Protein AF-A0A117SWW0-F1 (afdb_monomer_lite)

Structure (mmCIF, N/CA/C/O backbone):
data_AF-A0A117SWW0-F1
#
_entry.id   AF-A0A117SWW0-F1
#
loop_
_atom_site.group_PDB
_atom_site.id
_atom_site.type_symbol
_atom_site.label_atom_id
_atom_site.label_alt_id
_atom_site.label_comp_id
_atom_site.label_asym_id
_atom_site.label_entity_id
_atom_site.label_seq_id
_atom_site.pdbx_PDB_ins_code
_atom_site.Cartn_x
_atom_site.Cartn_y
_atom_site.Cartn_z
_atom_site.occupancy
_atom_site.B_iso_or_equiv
_atom_site.auth_seq_id
_atom_site.auth_comp_id
_atom_site.auth_asym_id
_atom_site.auth_atom_id
_atom_site.pdbx_PDB_model_num
ATOM 1 N N . MET A 1 1 ? 7.011 -20.996 2.564 1.00 44.88 1 MET A N 1
ATOM 2 C CA . MET A 1 1 ? 6.973 -22.425 2.176 1.00 44.88 1 MET A CA 1
ATOM 3 C C . MET A 1 1 ? 8.032 -22.758 1.130 1.00 44.88 1 MET A C 1
ATOM 5 O O . MET A 1 1 ? 8.853 -23.628 1.356 1.00 44.88 1 MET A O 1
ATOM 9 N N . SER A 1 2 ? 8.077 -22.020 0.025 1.00 48.50 2 SER A N 1
ATOM 10 C CA . SER A 1 2 ? 8.996 -22.223 -1.102 1.00 48.50 2 SER A CA 1
ATOM 11 C C . SER A 1 2 ? 10.497 -22.121 -0.757 1.00 48.50 2 SER A C 1
ATOM 13 O O . SER A 1 2 ? 11.293 -22.913 -1.246 1.00 48.50 2 SER A O 1
ATOM 15 N N . GLN A 1 3 ? 10.873 -21.221 0.158 1.00 51.53 3 GLN A N 1
ATOM 16 C CA . GLN A 1 3 ? 12.252 -21.060 0.656 1.00 51.53 3 GLN A CA 1
ATOM 17 C C . GLN A 1 3 ? 12.780 -22.293 1.416 1.00 51.53 3 GLN A C 1
ATOM 19 O O . GLN A 1 3 ? 13.962 -22.611 1.349 1.00 51.53 3 GLN A O 1
ATOM 24 N N . ILE A 1 4 ? 11.895 -23.019 2.109 1.00 61.47 4 ILE A N 1
ATOM 25 C CA . ILE A 1 4 ? 12.257 -24.232 2.858 1.00 61.47 4 ILE A CA 1
ATOM 26 C C . ILE A 1 4 ? 12.570 -25.363 1.874 1.00 61.47 4 ILE A C 1
ATOM 28 O O . ILE A 1 4 ? 13.556 -26.069 2.045 1.00 61.47 4 ILE A O 1
ATOM 32 N N . LEU A 1 5 ? 11.786 -25.488 0.795 1.00 59.50 5 LEU A N 1
ATOM 33 C CA . LEU A 1 5 ? 12.055 -26.464 -0.264 1.00 59.50 5 LEU A CA 1
ATOM 34 C C . LEU A 1 5 ? 13.385 -26.208 -0.981 1.00 59.50 5 LEU A C 1
ATOM 36 O O . LEU A 1 5 ? 14.069 -27.173 -1.302 1.00 59.50 5 LEU A O 1
ATOM 40 N N . TYR A 1 6 ? 13.782 -24.945 -1.176 1.00 59.47 6 TYR A N 1
ATOM 41 C CA . TYR A 1 6 ? 15.091 -24.610 -1.753 1.00 59.47 6 TYR A CA 1
ATOM 42 C C . TYR A 1 6 ? 16.254 -25.130 -0.896 1.00 59.47 6 TYR A C 1
ATOM 44 O O . TYR A 1 6 ? 17.236 -25.628 -1.436 1.00 59.47 6 TYR A O 1
ATOM 52 N N . PHE A 1 7 ? 16.118 -25.069 0.433 1.00 58.72 7 PHE A N 1
ATOM 53 C CA . PHE A 1 7 ? 17.135 -25.556 1.367 1.00 58.72 7 PHE A CA 1
ATOM 54 C C . PHE A 1 7 ? 17.321 -27.081 1.306 1.00 58.72 7 PHE A C 1
ATOM 56 O O . PHE A 1 7 ? 18.433 -27.571 1.476 1.00 58.72 7 PHE A O 1
ATOM 63 N N . PHE A 1 8 ? 16.247 -27.832 1.043 1.00 68.62 8 PHE A N 1
ATOM 64 C CA . PHE A 1 8 ? 16.301 -29.292 0.929 1.00 68.62 8 PHE A CA 1
ATOM 65 C C . PHE A 1 8 ? 16.689 -29.773 -0.470 1.00 68.62 8 PHE A C 1
ATOM 67 O O . PHE A 1 8 ? 17.481 -30.705 -0.598 1.00 68.62 8 PHE A O 1
ATOM 74 N N . ASN A 1 9 ? 16.117 -29.183 -1.525 1.00 63.62 9 ASN A N 1
ATOM 75 C CA . ASN A 1 9 ? 16.463 -29.534 -2.895 1.00 63.62 9 ASN A CA 1
ATOM 76 C C . ASN A 1 9 ? 16.117 -28.401 -3.884 1.00 63.62 9 ASN A C 1
ATOM 78 O O . ASN A 1 9 ? 14.937 -28.093 -4.098 1.00 63.62 9 ASN A O 1
ATOM 82 N N . PRO A 1 10 ? 17.116 -27.814 -4.562 1.00 62.69 10 PRO A N 1
ATOM 83 C CA . PRO A 1 10 ? 16.894 -26.662 -5.428 1.00 62.69 10 PRO A CA 1
ATOM 84 C C . PRO A 1 10 ? 16.133 -27.018 -6.722 1.00 62.69 10 PRO A C 1
ATOM 86 O O . PRO A 1 10 ? 15.447 -26.158 -7.274 1.00 62.69 10 PRO A O 1
ATOM 89 N N . HIS A 1 11 ? 16.150 -28.282 -7.170 1.00 60.16 11 HIS A N 1
ATOM 90 C CA . HIS A 1 11 ? 15.359 -28.728 -8.328 1.00 60.16 11 HIS A CA 1
ATOM 91 C C . HIS A 1 11 ? 13.861 -28.818 -8.014 1.00 60.16 11 HIS A C 1
ATOM 93 O O . HIS A 1 11 ? 13.029 -28.481 -8.855 1.00 60.16 11 HIS A O 1
ATOM 99 N N . TRP A 1 12 ? 13.506 -29.226 -6.792 1.00 64.25 12 TRP A N 1
ATOM 100 C CA . TRP A 1 12 ? 12.109 -29.287 -6.344 1.00 64.25 12 TRP A CA 1
ATOM 101 C C . TRP A 1 12 ? 11.530 -27.891 -6.130 1.00 64.25 12 TRP A C 1
ATOM 103 O O . TRP A 1 12 ? 10.368 -27.642 -6.445 1.00 64.25 12 TRP A O 1
ATOM 113 N N . ALA A 1 13 ? 12.354 -26.963 -5.640 1.00 59.16 13 ALA A N 1
ATOM 114 C CA . ALA A 1 13 ? 11.983 -25.561 -5.545 1.00 59.16 13 ALA A CA 1
ATOM 115 C C . ALA A 1 13 ? 11.688 -24.970 -6.933 1.00 59.16 13 ALA A C 1
ATOM 117 O O . ALA A 1 13 ? 10.639 -24.367 -7.125 1.00 59.16 13 ALA A O 1
ATOM 118 N N . ALA A 1 14 ? 12.547 -25.209 -7.924 1.00 56.34 14 ALA A N 1
ATOM 119 C CA . ALA A 1 14 ? 12.385 -24.633 -9.258 1.00 56.34 14 ALA A CA 1
ATOM 120 C C . ALA A 1 14 ? 11.197 -25.204 -10.070 1.00 56.34 14 ALA A C 1
ATOM 122 O O . ALA A 1 14 ? 10.727 -24.551 -11.000 1.00 56.34 14 ALA A O 1
ATOM 123 N N . GLY A 1 15 ? 10.679 -26.386 -9.708 1.00 58.69 15 GLY A N 1
ATOM 124 C CA . GLY A 1 15 ? 9.471 -26.976 -10.304 1.00 58.69 15 GLY A CA 1
ATOM 125 C C . GLY A 1 15 ? 8.144 -26.444 -9.744 1.00 58.69 15 GLY A C 1
ATOM 126 O O . GLY A 1 15 ? 7.080 -26.791 -10.255 1.00 58.69 15 GLY A O 1
ATOM 127 N N . LEU A 1 16 ? 8.168 -25.619 -8.689 1.00 64.69 16 LEU A N 1
ATOM 128 C CA . LEU A 1 16 ? 6.950 -25.042 -8.123 1.00 64.69 16 LEU A CA 1
ATOM 129 C C . LEU A 1 16 ? 6.492 -23.831 -8.949 1.00 64.69 16 LEU A C 1
ATOM 131 O O . LEU A 1 16 ? 7.283 -22.904 -9.160 1.00 64.69 16 LEU A O 1
ATOM 135 N N . PRO A 1 17 ? 5.188 -23.733 -9.281 1.00 59.75 17 PRO A N 1
ATOM 136 C CA . PRO A 1 17 ? 4.650 -22.590 -10.018 1.00 59.75 17 PRO A CA 1
ATOM 137 C C . PRO A 1 17 ? 4.877 -21.272 -9.270 1.00 59.75 17 PRO A C 1
ATOM 139 O O . PRO A 1 17 ? 4.973 -20.223 -9.891 1.00 59.75 17 PRO A O 1
ATOM 142 N N . TYR A 1 18 ? 5.045 -21.324 -7.942 1.00 61.06 18 TYR A N 1
ATOM 143 C CA . TYR A 1 18 ? 5.417 -20.184 -7.106 1.00 61.06 18 TYR A CA 1
ATOM 144 C C . TYR A 1 18 ? 6.688 -19.470 -7.597 1.00 61.06 18 TYR A C 1
ATOM 146 O O . TYR A 1 18 ? 6.705 -18.247 -7.679 1.00 61.06 18 TYR A O 1
ATOM 154 N N . PHE A 1 19 ? 7.754 -20.197 -7.939 1.00 56.94 19 PHE A N 1
ATOM 155 C CA . PHE A 1 19 ? 9.011 -19.562 -8.350 1.00 56.94 19 PHE A CA 1
ATOM 156 C C . PHE A 1 19 ? 8.984 -19.070 -9.798 1.00 56.94 19 PHE A C 1
ATOM 158 O O . PHE A 1 19 ? 9.622 -18.064 -10.102 1.00 56.94 19 PHE A O 1
ATOM 165 N N . GLN A 1 20 ? 8.183 -19.711 -10.653 1.00 57.12 20 GLN A N 1
ATOM 166 C CA . GLN A 1 20 ? 7.930 -19.257 -12.021 1.00 57.12 20 GLN A CA 1
ATOM 167 C C . GLN A 1 20 ? 7.039 -18.003 -12.059 1.00 57.12 20 GLN A C 1
ATOM 169 O O . GLN A 1 20 ? 7.277 -17.120 -12.876 1.00 57.12 20 GLN A O 1
ATOM 174 N N . LEU A 1 21 ? 6.053 -17.889 -11.155 1.00 54.59 21 LEU A N 1
ATOM 175 C CA . LEU A 1 21 ? 5.170 -16.718 -11.050 1.00 54.59 21 LEU A CA 1
ATOM 176 C C . LEU A 1 21 ? 5.821 -15.517 -10.352 1.00 54.59 21 LEU A C 1
ATOM 178 O O . LEU A 1 21 ? 5.466 -14.379 -10.642 1.00 54.59 21 LEU A O 1
ATOM 182 N N . PHE A 1 22 ? 6.724 -15.755 -9.396 1.00 55.38 22 PHE A N 1
ATOM 183 C CA . PHE A 1 22 ? 7.327 -14.701 -8.571 1.00 55.38 22 PHE A CA 1
ATOM 184 C C . PHE A 1 22 ? 8.798 -14.415 -8.899 1.00 55.38 22 PHE A C 1
ATOM 186 O O . PHE A 1 22 ? 9.470 -13.761 -8.108 1.00 55.38 22 PHE A O 1
ATOM 193 N N . GLY A 1 23 ? 9.278 -14.878 -10.060 1.00 53.75 23 GLY A N 1
ATOM 194 C CA . GLY A 1 23 ? 10.542 -14.443 -10.665 1.00 53.75 23 GLY A CA 1
ATOM 195 C C . GLY A 1 23 ? 11.821 -14.889 -9.953 1.00 53.75 23 GLY A C 1
ATOM 196 O O . GLY A 1 23 ? 12.876 -14.350 -10.247 1.00 53.75 23 GLY A O 1
ATOM 197 N N . GLY A 1 24 ? 11.745 -15.844 -9.023 1.00 54.66 24 GLY A N 1
ATOM 198 C CA . GLY A 1 24 ? 12.847 -16.116 -8.093 1.00 54.66 24 GLY A CA 1
ATOM 199 C C . GLY A 1 24 ? 13.808 -17.241 -8.477 1.00 54.66 24 GLY A C 1
ATOM 200 O O . GLY A 1 24 ? 14.796 -17.416 -7.778 1.00 54.66 24 GLY A O 1
ATOM 201 N N . LEU A 1 25 ? 13.515 -18.040 -9.509 1.00 53.50 25 LEU A N 1
ATOM 202 C CA . LEU A 1 25 ? 14.394 -19.127 -9.959 1.00 53.50 25 LEU A CA 1
ATOM 203 C C . LEU A 1 25 ? 14.076 -19.516 -11.407 1.00 53.50 25 LEU A C 1
ATOM 205 O O . LEU A 1 25 ? 13.116 -20.247 -11.662 1.00 53.50 25 LEU A O 1
ATOM 209 N N . LYS A 1 26 ? 14.887 -19.059 -12.367 1.00 54.91 26 LYS A N 1
ATOM 210 C CA . LYS A 1 26 ? 14.866 -19.606 -13.731 1.00 54.91 26 LYS A CA 1
ATOM 211 C C . LYS A 1 26 ? 15.758 -20.846 -13.814 1.00 54.91 26 LYS A C 1
ATOM 213 O O . LYS A 1 26 ? 16.900 -20.840 -13.362 1.00 54.91 26 LYS A O 1
ATOM 218 N N . ILE A 1 27 ? 15.241 -21.919 -14.416 1.00 55.50 27 ILE A N 1
ATOM 219 C CA . ILE A 1 27 ? 16.044 -23.092 -14.781 1.00 55.50 27 ILE A CA 1
ATOM 220 C C . ILE A 1 27 ? 16.609 -22.835 -16.175 1.00 55.50 27 ILE A C 1
ATOM 222 O O . ILE A 1 27 ? 15.858 -22.798 -17.148 1.00 55.50 27 ILE A O 1
ATOM 226 N N . VAL A 1 28 ? 17.927 -22.682 -16.279 1.00 55.78 28 VAL A N 1
ATOM 227 C CA . VAL A 1 28 ? 18.632 -22.666 -17.565 1.00 55.78 28 VAL A CA 1
ATOM 228 C C . VAL A 1 28 ? 19.563 -23.874 -17.569 1.00 55.78 28 VAL A C 1
ATOM 230 O O . VAL A 1 28 ? 20.388 -24.026 -16.674 1.00 55.78 28 VAL A O 1
ATOM 233 N N . ASN A 1 29 ? 19.391 -24.778 -18.537 1.00 51.19 29 ASN A N 1
ATOM 234 C CA . ASN A 1 29 ? 20.190 -26.005 -18.677 1.00 51.19 29 ASN A CA 1
ATOM 235 C C . ASN A 1 29 ? 20.245 -26.893 -17.415 1.00 51.19 29 ASN A C 1
ATOM 237 O O . ASN A 1 29 ? 21.290 -27.438 -17.072 1.00 51.19 29 ASN A O 1
ATOM 241 N N . GLY A 1 30 ? 19.119 -27.045 -16.711 1.00 57.31 30 GLY A N 1
ATOM 242 C CA . GLY A 1 30 ? 19.005 -27.960 -15.569 1.00 57.31 30 GLY A CA 1
ATOM 243 C C . GLY A 1 30 ? 19.654 -27.473 -14.273 1.00 57.31 30 GLY A C 1
ATOM 244 O O . GLY A 1 30 ? 19.540 -28.167 -13.269 1.00 57.31 30 GLY A O 1
ATOM 245 N N . VAL A 1 31 ? 20.267 -26.285 -14.253 1.00 57.22 31 VAL A N 1
ATOM 246 C CA . VAL A 1 31 ? 20.879 -25.706 -13.051 1.00 57.22 31 VAL A CA 1
ATOM 247 C C . VAL A 1 31 ? 20.104 -24.446 -12.634 1.00 57.22 31 VAL A C 1
ATOM 249 O O . VAL A 1 31 ? 19.870 -23.566 -13.466 1.00 57.22 31 VAL A O 1
ATOM 252 N N . PRO A 1 32 ? 19.668 -24.341 -11.367 1.00 57.56 32 PRO A N 1
ATOM 253 C CA . PRO A 1 32 ? 19.076 -23.120 -10.835 1.00 57.56 32 PRO A CA 1
ATOM 254 C C . PRO A 1 32 ? 20.154 -22.035 -10.669 1.00 57.56 32 PRO A C 1
ATOM 256 O O . PRO A 1 32 ? 21.073 -22.189 -9.867 1.00 57.56 32 PRO A O 1
ATOM 259 N N . ILE A 1 33 ? 20.059 -20.963 -11.462 1.00 55.16 33 ILE A N 1
ATOM 260 C CA . ILE A 1 33 ? 21.079 -19.899 -11.561 1.00 55.16 33 ILE A CA 1
ATOM 261 C C . ILE A 1 33 ? 20.849 -18.718 -10.603 1.00 55.16 33 ILE A C 1
ATOM 263 O O . ILE A 1 33 ? 21.810 -18.040 -10.239 1.00 55.16 33 ILE A O 1
ATOM 267 N N . ASP A 1 34 ? 19.616 -18.503 -10.137 1.00 56.34 34 ASP A N 1
ATOM 268 C CA . ASP A 1 34 ? 19.274 -17.336 -9.318 1.00 56.34 34 ASP A CA 1
ATOM 269 C C . ASP A 1 34 ? 19.345 -17.665 -7.820 1.00 56.34 34 ASP A C 1
ATOM 271 O O . ASP A 1 34 ? 18.686 -18.579 -7.317 1.00 56.34 34 ASP A O 1
ATOM 275 N N . LYS A 1 35 ? 20.170 -16.908 -7.087 1.00 54.31 35 LYS A N 1
ATOM 276 C CA . LYS A 1 35 ? 20.276 -17.004 -5.626 1.00 54.31 35 LYS A CA 1
ATOM 277 C C . LYS A 1 35 ? 19.177 -16.127 -5.011 1.00 54.31 35 LYS A C 1
ATOM 279 O O . LYS A 1 35 ? 19.308 -14.904 -5.079 1.00 54.31 35 LYS A O 1
ATOM 284 N N . PRO A 1 36 ? 18.171 -16.688 -4.315 1.00 53.53 36 PRO A N 1
ATOM 285 C CA . PRO A 1 36 ? 17.000 -15.940 -3.835 1.00 53.53 36 PRO A CA 1
ATOM 286 C C . PRO A 1 36 ? 17.315 -14.833 -2.811 1.00 53.53 36 PRO A C 1
ATOM 288 O O . PRO A 1 36 ? 16.447 -14.026 -2.495 1.00 53.53 36 PRO A O 1
ATOM 291 N N . PHE A 1 37 ? 18.543 -14.794 -2.284 1.00 50.69 37 PHE A N 1
ATOM 292 C CA . PHE A 1 37 ? 19.003 -13.827 -1.283 1.00 50.69 37 PHE A CA 1
ATOM 293 C C . PHE A 1 37 ? 20.118 -12.896 -1.778 1.00 50.69 37 PHE A C 1
ATOM 295 O O . PHE A 1 37 ? 20.530 -12.011 -1.037 1.00 50.69 37 PHE A O 1
ATOM 302 N N . SER A 1 38 ? 20.622 -13.078 -3.005 1.00 50.47 38 SER A N 1
ATOM 303 C CA . SER A 1 38 ? 21.673 -12.205 -3.553 1.00 50.47 38 SER A CA 1
ATOM 304 C C . SER A 1 38 ? 21.116 -10.914 -4.162 1.00 50.47 38 SER A C 1
ATOM 306 O O . SER A 1 38 ? 21.890 -10.001 -4.432 1.00 50.47 38 SER A O 1
ATOM 308 N N . GLU A 1 39 ? 19.797 -10.842 -4.356 1.00 54.69 39 GLU A N 1
ATOM 309 C CA . GLU A 1 39 ? 19.061 -9.673 -4.855 1.00 54.69 39 GLU A CA 1
ATOM 310 C C . GLU A 1 39 ? 18.361 -8.877 -3.742 1.00 54.69 39 GLU A C 1
ATOM 312 O O . GLU A 1 39 ? 17.530 -8.025 -4.041 1.00 54.69 39 GLU A O 1
ATOM 317 N N . ILE A 1 40 ? 18.650 -9.127 -2.453 1.00 57.38 40 ILE A N 1
ATOM 318 C CA . ILE A 1 40 ? 18.096 -8.280 -1.387 1.00 57.38 40 ILE A CA 1
ATOM 319 C C . ILE A 1 40 ? 18.770 -6.897 -1.481 1.00 57.38 40 ILE A C 1
ATOM 321 O O . ILE A 1 40 ? 19.876 -6.670 -0.992 1.00 57.38 40 ILE A O 1
ATOM 325 N N . GLY A 1 41 ? 18.145 -6.000 -2.240 1.00 64.81 41 GLY A N 1
ATOM 326 C CA . GLY A 1 41 ? 18.631 -4.651 -2.479 1.00 64.81 41 GLY A CA 1
ATOM 327 C C . GLY A 1 41 ? 18.447 -3.753 -1.259 1.00 64.81 41 GLY A C 1
ATOM 328 O O . GLY A 1 41 ? 18.166 -4.193 -0.145 1.00 64.81 41 GLY A O 1
ATOM 329 N N . TRP A 1 42 ? 18.567 -2.444 -1.469 1.00 69.88 42 TRP A N 1
ATOM 330 C CA . TRP A 1 42 ? 18.311 -1.432 -0.437 1.00 69.88 42 TRP A CA 1
ATOM 331 C C . TRP A 1 42 ? 16.822 -1.276 -0.080 1.00 69.88 42 TRP A C 1
ATOM 333 O O . TRP A 1 42 ? 16.484 -0.570 0.869 1.00 69.88 42 TRP A O 1
ATOM 343 N N . GLU A 1 43 ? 15.929 -1.950 -0.802 1.00 74.38 43 GLU A N 1
ATOM 344 C CA . GLU A 1 43 ? 14.473 -1.841 -0.659 1.00 74.38 43 GLU A CA 1
ATOM 345 C C . GLU A 1 43 ? 13.959 -2.110 0.769 1.00 74.38 43 GLU A C 1
ATOM 347 O O . GLU A 1 43 ? 13.202 -1.278 1.273 1.00 74.38 43 GLU A O 1
ATOM 352 N N . PRO A 1 44 ? 14.406 -3.157 1.500 1.00 78.62 44 PRO A N 1
ATOM 353 C CA . PRO A 1 44 ? 13.928 -3.412 2.859 1.00 78.62 44 PRO A CA 1
ATOM 354 C C . PRO A 1 44 ? 14.345 -2.310 3.837 1.00 78.62 44 PRO A C 1
ATOM 356 O O . PRO A 1 44 ? 13.616 -2.002 4.780 1.00 78.62 44 PRO A O 1
ATOM 359 N N . PHE A 1 45 ? 15.512 -1.695 3.615 1.00 83.25 45 PHE A N 1
ATOM 360 C CA . PHE A 1 45 ? 15.973 -0.567 4.419 1.00 83.25 45 PHE A CA 1
ATOM 361 C C . PHE A 1 45 ? 15.141 0.687 4.141 1.00 83.25 45 PHE A C 1
ATOM 363 O O . PHE A 1 45 ? 14.818 1.418 5.077 1.00 83.25 45 PHE A O 1
ATOM 370 N N . SER A 1 46 ? 14.744 0.923 2.886 1.00 82.38 46 SER A N 1
ATOM 371 C CA . SER A 1 46 ? 13.838 2.019 2.522 1.00 82.38 46 SER A CA 1
ATOM 372 C C . SER A 1 46 ? 12.427 1.829 3.084 1.00 82.38 46 SER A C 1
ATOM 374 O O . SER A 1 46 ? 11.842 2.785 3.603 1.00 82.38 46 SER A O 1
ATOM 376 N N . ASP A 1 47 ? 11.893 0.608 3.050 1.00 83.44 47 ASP A N 1
ATOM 377 C CA . ASP A 1 47 ? 10.585 0.291 3.632 1.00 83.44 47 ASP A CA 1
ATOM 378 C C . ASP A 1 47 ? 10.604 0.465 5.155 1.00 83.44 47 ASP A C 1
ATOM 380 O O . ASP A 1 47 ? 9.724 1.116 5.730 1.00 83.44 47 ASP A O 1
ATOM 384 N N . LEU A 1 48 ? 11.655 -0.037 5.813 1.00 88.12 48 LEU A N 1
ATOM 385 C CA . LEU A 1 48 ? 11.847 0.129 7.250 1.00 88.12 48 LEU A CA 1
ATOM 386 C C . LEU A 1 48 ? 12.031 1.604 7.629 1.00 88.12 48 LEU A C 1
ATOM 388 O O . LEU A 1 48 ? 11.437 2.070 8.600 1.00 88.12 48 LEU A O 1
ATOM 392 N N . GLY A 1 49 ? 12.805 2.357 6.848 1.00 88.69 49 GLY A N 1
ATOM 393 C CA . GLY A 1 49 ? 13.003 3.792 7.037 1.00 88.69 49 GLY A CA 1
ATOM 394 C C . GLY A 1 49 ? 11.700 4.583 6.909 1.00 88.69 49 GLY A C 1
ATOM 395 O O . GLY A 1 49 ? 11.422 5.441 7.743 1.00 88.69 49 GLY A O 1
ATOM 396 N N . THR A 1 50 ? 10.855 4.253 5.929 1.00 86.94 50 THR A N 1
ATOM 397 C CA . THR A 1 50 ? 9.539 4.890 5.752 1.00 86.94 50 THR A CA 1
ATOM 398 C C . THR A 1 50 ? 8.598 4.558 6.908 1.00 86.94 50 THR A C 1
ATOM 400 O O . THR A 1 50 ? 7.922 5.444 7.436 1.00 86.94 50 THR A O 1
ATOM 403 N N . PHE A 1 51 ? 8.590 3.298 7.351 1.00 88.69 51 PHE A N 1
ATOM 404 C CA . PHE A 1 51 ? 7.808 2.862 8.504 1.00 88.69 51 PHE A CA 1
ATOM 405 C C . PHE A 1 51 ? 8.226 3.596 9.787 1.00 88.69 51 PHE A C 1
ATOM 407 O O . PHE A 1 51 ? 7.384 4.183 10.470 1.00 88.69 51 PHE A O 1
ATOM 414 N N . LEU A 1 52 ? 9.528 3.621 10.090 1.00 90.56 52 LEU A N 1
ATOM 415 C CA . LEU A 1 52 ? 10.070 4.291 11.272 1.00 90.56 52 LEU A CA 1
ATOM 416 C C . LEU A 1 52 ? 9.908 5.812 11.193 1.00 90.56 52 LEU A C 1
ATOM 418 O O . LEU A 1 52 ? 9.516 6.432 12.177 1.00 90.56 52 LEU A O 1
ATOM 422 N N . GLY A 1 53 ? 10.140 6.422 10.030 1.00 88.88 53 GLY A N 1
ATOM 423 C CA . GLY A 1 53 ? 9.945 7.856 9.815 1.00 88.88 53 GLY A CA 1
ATOM 424 C C . GLY A 1 53 ? 8.485 8.276 9.999 1.00 88.88 53 GLY A C 1
ATOM 425 O O . GLY A 1 53 ? 8.202 9.259 10.687 1.00 88.88 53 GLY A O 1
ATOM 426 N N . GLY A 1 54 ? 7.544 7.490 9.466 1.00 86.38 54 GLY A N 1
ATOM 427 C CA . GLY A 1 54 ? 6.112 7.676 9.696 1.00 86.38 54 GLY A CA 1
ATOM 428 C C . GLY A 1 54 ? 5.739 7.527 11.172 1.00 86.38 54 GLY A C 1
ATOM 429 O O . GLY A 1 54 ? 4.996 8.353 11.706 1.00 86.38 54 GLY A O 1
ATOM 430 N N . LEU A 1 55 ? 6.307 6.530 11.858 1.00 87.00 55 LEU A N 1
ATOM 431 C CA . LEU A 1 55 ? 6.100 6.316 13.289 1.00 87.00 55 LEU A CA 1
ATOM 432 C C . LEU A 1 55 ? 6.601 7.513 14.108 1.00 87.00 55 LEU A C 1
ATOM 434 O O . LEU A 1 55 ? 5.822 8.100 14.858 1.00 87.00 55 LEU A O 1
ATOM 438 N N . ILE A 1 56 ? 7.853 7.929 13.912 1.00 88.00 56 ILE A N 1
ATOM 439 C CA . ILE A 1 56 ? 8.465 9.063 14.614 1.00 88.00 56 ILE A CA 1
ATOM 440 C C . ILE A 1 56 ? 7.675 10.349 14.342 1.00 88.00 56 ILE A C 1
ATOM 442 O O . ILE A 1 56 ? 7.325 11.066 15.277 1.00 88.00 56 ILE A O 1
ATOM 446 N N . SER A 1 57 ? 7.304 10.616 13.088 1.00 86.75 57 SER A N 1
ATOM 447 C CA . SER A 1 57 ? 6.500 11.791 12.729 1.00 86.75 57 SER A CA 1
ATOM 448 C C . SER A 1 57 ? 5.109 11.770 13.377 1.00 86.75 57 SER A C 1
ATOM 450 O O . SER A 1 57 ? 4.632 12.784 13.900 1.00 86.75 57 SER A O 1
ATOM 452 N N . SER A 1 58 ? 4.458 10.605 13.422 1.00 84.44 58 SER A N 1
ATOM 453 C CA . SER A 1 58 ? 3.136 10.466 14.042 1.00 84.44 58 SER A CA 1
ATOM 454 C C . SER A 1 58 ? 3.163 10.685 15.558 1.00 84.44 58 SER A C 1
ATOM 456 O O . SER A 1 58 ? 2.225 11.274 16.105 1.00 84.44 58 SER A O 1
ATOM 458 N N . VAL A 1 59 ? 4.244 10.255 16.218 1.00 83.75 59 VAL A N 1
ATOM 459 C CA . VAL A 1 59 ? 4.424 10.327 17.671 1.00 83.75 59 VAL A CA 1
ATOM 460 C C . VAL A 1 59 ? 4.896 11.716 18.101 1.00 83.75 59 VAL A C 1
ATOM 462 O O . VAL A 1 59 ? 4.290 12.310 18.990 1.00 83.75 59 VAL A O 1
ATOM 465 N N . PHE A 1 60 ? 5.929 12.264 17.457 1.00 83.31 60 PHE A N 1
ATOM 466 C CA . PHE A 1 60 ? 6.606 13.479 17.921 1.00 83.31 60 PHE A CA 1
ATOM 467 C C . PHE A 1 60 ? 6.102 14.765 17.261 1.00 83.31 60 PHE A C 1
ATOM 469 O O . PHE A 1 60 ? 5.917 15.761 17.959 1.00 83.31 60 PHE A O 1
ATOM 476 N N . ILE A 1 61 ? 5.852 14.754 15.947 1.00 81.19 61 ILE A N 1
ATOM 477 C CA . ILE A 1 61 ? 5.455 15.961 15.202 1.00 81.19 61 ILE A CA 1
ATOM 478 C C . ILE A 1 61 ? 3.948 16.162 15.312 1.00 81.19 61 ILE A C 1
ATOM 480 O O . ILE A 1 61 ? 3.470 17.166 15.833 1.00 81.19 61 ILE A O 1
ATOM 484 N N . THR A 1 62 ? 3.181 15.182 14.838 1.00 75.50 62 THR A N 1
ATOM 485 C CA . THR A 1 62 ? 1.727 15.340 14.718 1.00 75.50 62 THR A CA 1
ATOM 486 C C . THR A 1 62 ? 1.010 15.016 16.036 1.00 75.50 62 THR A C 1
ATOM 488 O O . THR A 1 62 ? -0.131 15.433 16.226 1.00 75.50 62 THR A O 1
ATOM 491 N N . ARG A 1 63 ? 1.649 14.256 16.946 1.00 72.50 63 ARG A N 1
ATOM 492 C CA . ARG A 1 63 ? 1.060 13.700 18.187 1.00 72.50 63 ARG A CA 1
ATOM 493 C C . ARG A 1 63 ? -0.298 13.010 17.969 1.00 72.50 63 ARG A C 1
ATOM 495 O O . ARG A 1 63 ? -1.120 12.909 18.875 1.00 72.50 63 ARG A O 1
ATOM 502 N N . ARG A 1 64 ? -0.554 12.528 16.750 1.00 68.19 64 ARG A N 1
ATOM 503 C CA . ARG A 1 64 ? -1.810 11.884 16.326 1.00 68.19 64 ARG A CA 1
ATOM 504 C C . ARG A 1 64 ? -1.660 10.369 16.300 1.00 68.19 64 ARG A C 1
ATOM 506 O O . ARG A 1 64 ? -2.176 9.710 15.404 1.00 68.19 64 ARG A O 1
ATOM 513 N N . PHE A 1 65 ? -0.942 9.809 17.265 1.00 69.06 65 PHE A N 1
ATOM 514 C CA . PHE A 1 65 ? -0.774 8.367 17.359 1.00 69.06 65 PHE A CA 1
ATOM 515 C C . PHE A 1 65 ? -2.139 7.703 17.617 1.00 69.06 65 PHE A C 1
ATOM 517 O O . PHE A 1 65 ? -2.703 7.789 18.705 1.00 69.06 65 PHE A O 1
ATOM 524 N N . MET A 1 66 ? -2.720 7.097 16.577 1.00 66.56 66 MET A N 1
ATOM 525 C CA . MET A 1 66 ? -4.105 6.603 16.574 1.00 66.56 66 MET A CA 1
ATOM 526 C C . MET A 1 66 ? -4.258 5.163 17.086 1.00 66.56 66 MET A C 1
ATOM 528 O O . MET A 1 66 ? -5.283 4.542 16.815 1.00 66.56 66 MET A O 1
ATOM 532 N N . ALA A 1 67 ? -3.291 4.627 17.837 1.00 62.44 67 ALA A N 1
ATOM 533 C CA . ALA A 1 67 ? -3.295 3.221 18.261 1.00 62.44 67 ALA A CA 1
ATOM 534 C C . ALA A 1 67 ? -4.563 2.792 19.023 1.00 62.44 67 ALA A C 1
ATOM 536 O O . ALA A 1 67 ? -5.007 1.659 18.875 1.00 62.44 67 ALA A O 1
ATOM 537 N N . PHE A 1 68 ? -5.183 3.703 19.780 1.00 60.00 68 PHE A N 1
ATOM 538 C CA . PHE A 1 68 ? -6.392 3.424 20.568 1.00 60.00 68 PHE A CA 1
ATOM 539 C C . PHE A 1 68 ? -7.676 4.000 19.958 1.00 60.00 68 PHE A C 1
ATOM 541 O O . PHE A 1 68 ? -8.752 3.895 20.547 1.00 60.00 68 PHE A O 1
ATOM 548 N N . LYS A 1 69 ? -7.596 4.633 18.780 1.00 65.25 69 LYS A N 1
ATOM 549 C CA . LYS A 1 69 ? -8.781 5.184 18.127 1.00 65.25 69 LYS A CA 1
ATOM 550 C C . LYS A 1 69 ? -9.545 4.062 17.440 1.00 65.25 69 LYS A C 1
ATOM 552 O O . LYS A 1 69 ? -8.979 3.169 16.822 1.00 65.25 69 LYS A O 1
ATOM 557 N N . GLN A 1 70 ? -10.863 4.161 17.508 1.00 62.75 70 GLN A N 1
ATOM 558 C CA . GLN A 1 70 ? -11.799 3.295 16.809 1.00 62.75 70 GLN A CA 1
ATOM 559 C C . GLN A 1 70 ? -11.455 3.264 15.302 1.00 62.75 70 GLN A C 1
ATOM 561 O O . GLN A 1 70 ? -11.737 4.210 14.565 1.00 62.75 70 GLN A O 1
ATOM 566 N N . TRP A 1 71 ? -10.798 2.186 14.864 1.00 67.12 71 TRP A N 1
ATOM 567 C CA . TRP A 1 71 ? -10.151 2.081 13.547 1.00 67.12 71 TRP A CA 1
ATOM 568 C C . TRP A 1 71 ? -11.173 2.048 12.390 1.00 67.12 71 TRP A C 1
ATOM 570 O O . TRP A 1 71 ? -10.835 2.281 11.234 1.00 67.12 71 TRP A O 1
ATOM 580 N N . THR A 1 72 ? -12.456 1.819 12.676 1.00 71.31 72 THR A N 1
ATOM 581 C CA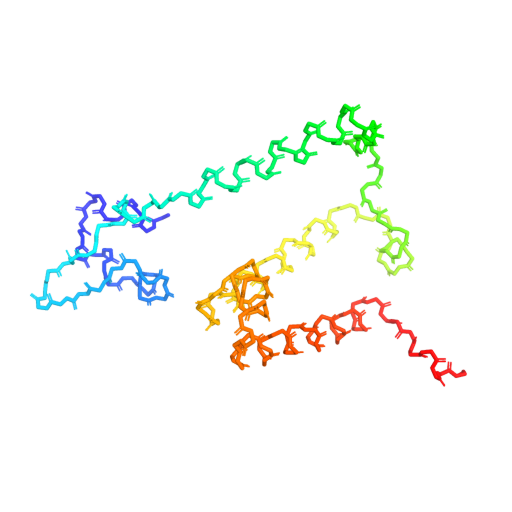 . THR A 1 72 ? -13.537 1.827 11.682 1.00 71.31 72 THR A CA 1
ATOM 582 C C . THR A 1 72 ? -13.885 3.262 11.252 1.00 71.31 72 THR A C 1
ATOM 584 O O . THR A 1 72 ? -14.395 4.016 12.089 1.00 71.31 72 THR A O 1
ATOM 587 N N . PRO A 1 73 ? -13.663 3.659 9.981 1.00 73.88 73 PRO A N 1
ATOM 588 C CA . PRO A 1 73 ? -14.053 4.977 9.488 1.00 73.88 73 PRO A CA 1
ATOM 589 C C . PRO A 1 73 ? -15.580 5.096 9.401 1.00 73.88 73 PRO A C 1
ATOM 591 O O . PRO A 1 73 ? -16.285 4.098 9.243 1.00 73.88 73 PRO A O 1
ATOM 594 N N . HIS A 1 74 ? -16.098 6.324 9.481 1.00 76.06 74 HIS A N 1
ATOM 595 C CA . HIS A 1 74 ? -17.542 6.587 9.527 1.00 76.06 74 HIS A CA 1
ATOM 596 C C . HIS A 1 74 ? -18.292 6.030 8.300 1.00 76.06 74 HIS A C 1
ATOM 598 O O . HIS A 1 74 ? -19.366 5.458 8.444 1.00 76.06 74 HIS A O 1
ATOM 604 N N . ILE A 1 75 ? -17.670 6.094 7.117 1.00 78.06 75 ILE A N 1
ATOM 605 C CA . ILE A 1 75 ? -18.215 5.580 5.846 1.00 78.06 75 ILE A CA 1
ATOM 606 C C . ILE A 1 75 ? -18.348 4.047 5.857 1.00 78.06 75 ILE A C 1
ATOM 608 O O . ILE A 1 75 ? -19.292 3.488 5.309 1.00 78.06 75 ILE A O 1
ATOM 612 N N . TRP A 1 76 ? -17.423 3.343 6.518 1.00 77.88 76 TRP A N 1
ATOM 613 C CA . TRP A 1 76 ? -17.539 1.892 6.675 1.00 77.88 76 TRP A CA 1
ATOM 614 C C . TRP A 1 76 ? -18.669 1.539 7.641 1.00 77.88 76 TRP A C 1
ATOM 616 O O . TRP A 1 76 ? -19.444 0.623 7.376 1.00 77.88 76 TRP A O 1
ATOM 626 N N . ARG A 1 77 ? -18.804 2.302 8.737 1.00 78.94 77 ARG A N 1
ATOM 627 C CA . ARG A 1 77 ? -19.890 2.098 9.705 1.00 78.94 77 ARG A CA 1
ATOM 628 C C . ARG A 1 77 ? -21.267 2.325 9.096 1.00 78.94 77 ARG A C 1
ATOM 630 O O . ARG A 1 77 ? -22.175 1.576 9.431 1.00 78.94 77 ARG A O 1
ATOM 637 N N . SER A 1 78 ? -21.421 3.312 8.214 1.00 76.06 78 SER A N 1
ATOM 638 C CA . SER A 1 78 ? -22.715 3.607 7.590 1.00 76.06 78 SER A CA 1
ATOM 639 C C . SER A 1 78 ? -23.173 2.533 6.599 1.00 76.06 78 SER A C 1
ATOM 641 O O . SER A 1 78 ? -24.374 2.366 6.419 1.00 76.06 78 SER A O 1
ATOM 643 N N . ARG A 1 79 ? -22.248 1.787 5.974 1.00 77.75 79 ARG A N 1
ATOM 644 C CA . ARG A 1 79 ? -22.586 0.744 4.985 1.00 77.75 79 ARG A CA 1
ATOM 645 C C . ARG A 1 79 ? -22.553 -0.678 5.534 1.00 77.75 79 ARG A C 1
ATOM 647 O O . ARG A 1 79 ? -23.449 -1.453 5.225 1.00 77.75 79 ARG A O 1
ATOM 654 N N . PHE A 1 80 ? -21.555 -1.017 6.347 1.00 77.25 80 PHE A N 1
ATOM 655 C CA . PHE A 1 80 ? -21.317 -2.383 6.834 1.00 77.25 80 PHE A CA 1
ATOM 656 C C . PHE A 1 80 ? -21.496 -2.533 8.355 1.00 77.25 80 PHE A C 1
ATOM 658 O O . PHE A 1 80 ? -21.300 -3.619 8.903 1.00 77.25 80 PHE A O 1
ATOM 665 N N . GLY A 1 81 ? -21.859 -1.454 9.056 1.00 75.75 81 GLY A N 1
ATOM 666 C CA . GLY A 1 81 ? -21.999 -1.439 10.511 1.00 75.75 81 GLY A CA 1
ATOM 667 C C . GLY A 1 81 ? -20.664 -1.347 11.261 1.00 75.75 81 GLY A C 1
ATOM 668 O O . GLY A 1 81 ? -19.582 -1.199 10.686 1.00 75.75 81 GLY A O 1
ATOM 669 N N . ASN A 1 82 ? -20.725 -1.406 12.593 1.00 73.88 82 ASN A N 1
ATOM 670 C CA . ASN A 1 82 ? -19.551 -1.267 13.462 1.00 73.88 82 ASN A CA 1
ATOM 671 C C . ASN A 1 82 ? -18.854 -2.613 13.746 1.00 73.88 82 ASN A C 1
ATOM 673 O O . ASN A 1 82 ? -18.607 -2.957 14.898 1.00 73.88 82 ASN A O 1
ATOM 677 N N . THR A 1 83 ? -18.543 -3.385 12.703 1.00 77.75 83 THR A N 1
ATOM 678 C CA . THR A 1 83 ? -17.857 -4.683 12.819 1.00 77.75 83 THR A CA 1
ATOM 679 C C . THR A 1 83 ? -16.359 -4.541 12.493 1.00 77.75 83 THR A C 1
ATOM 681 O O . THR A 1 83 ? -15.974 -4.435 11.325 1.00 77.75 83 THR A O 1
ATOM 684 N N . PRO A 1 84 ? -15.461 -4.532 13.499 1.00 77.06 84 PRO A N 1
ATOM 685 C CA . PRO A 1 84 ? -14.026 -4.380 13.252 1.00 77.06 84 PRO A CA 1
ATOM 686 C C . PRO A 1 84 ? -13.429 -5.577 12.494 1.00 77.06 84 PRO A C 1
ATOM 688 O O . PRO A 1 84 ? -12.572 -5.378 11.634 1.00 77.06 84 PRO A O 1
ATOM 691 N N . GLY A 1 85 ? -13.916 -6.798 12.755 1.00 81.56 85 GLY A N 1
ATOM 692 C CA . GLY A 1 85 ? -13.429 -8.023 12.108 1.00 81.56 85 GLY A CA 1
ATOM 693 C C . GLY A 1 85 ? -13.705 -8.071 10.603 1.00 81.56 85 GLY A C 1
ATOM 694 O O . GLY A 1 85 ? -12.809 -8.392 9.826 1.00 81.56 85 GLY A O 1
ATOM 695 N N . LEU A 1 86 ? -14.903 -7.657 10.173 1.00 82.38 86 LEU A N 1
ATOM 696 C CA . LEU A 1 86 ? -15.253 -7.608 8.750 1.00 82.38 86 LEU A CA 1
ATOM 697 C C . LEU A 1 86 ? -14.350 -6.631 7.986 1.00 82.38 86 LEU A C 1
ATOM 699 O O . LEU A 1 86 ? -13.924 -6.915 6.870 1.00 82.38 86 LEU A O 1
ATOM 703 N N . ARG A 1 87 ? -14.003 -5.497 8.606 1.00 82.88 87 ARG A N 1
ATOM 704 C CA . ARG A 1 87 ? -13.102 -4.521 7.991 1.00 82.88 87 ARG A CA 1
ATOM 705 C C . ARG A 1 87 ? -11.667 -5.027 7.898 1.00 82.88 87 ARG A C 1
ATOM 707 O O . ARG A 1 87 ? -11.013 -4.771 6.892 1.00 82.88 87 ARG A O 1
ATOM 714 N N . ALA A 1 88 ? -11.184 -5.740 8.916 1.00 84.00 88 ALA A N 1
ATOM 715 C CA . ALA A 1 88 ? -9.864 -6.360 8.872 1.00 84.00 88 ALA A CA 1
ATOM 716 C C . ALA A 1 88 ? -9.782 -7.372 7.718 1.00 84.00 88 ALA A C 1
ATOM 718 O O . ALA A 1 88 ? -8.884 -7.267 6.883 1.00 84.00 88 ALA A O 1
ATOM 719 N N . LEU A 1 89 ? -10.776 -8.258 7.596 1.00 87.88 89 LEU A N 1
ATOM 720 C CA . LEU A 1 89 ? -10.857 -9.224 6.500 1.00 87.88 89 LEU A CA 1
ATOM 721 C C . LEU A 1 89 ? -10.930 -8.532 5.129 1.00 87.88 89 LEU A C 1
ATOM 723 O O . LEU A 1 89 ? -10.176 -8.878 4.224 1.00 87.88 89 LEU A O 1
ATO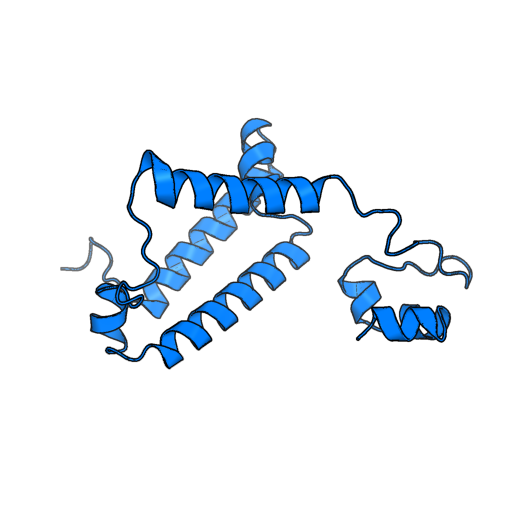M 727 N N . ALA A 1 90 ? -11.774 -7.508 4.989 1.00 86.12 90 ALA A N 1
ATOM 728 C CA . ALA A 1 90 ? -11.889 -6.750 3.746 1.00 86.12 90 ALA A CA 1
ATOM 729 C C . ALA A 1 90 ? -10.583 -6.031 3.373 1.00 86.12 90 ALA A C 1
ATOM 731 O O . ALA A 1 90 ? -10.182 -6.053 2.212 1.00 86.12 90 ALA A O 1
ATOM 732 N N . SER A 1 91 ? -9.884 -5.435 4.348 1.00 86.75 91 SER A N 1
ATOM 733 C CA . SER A 1 91 ? -8.577 -4.808 4.111 1.00 86.75 91 SER A CA 1
ATOM 734 C C . SER A 1 91 ? -7.504 -5.821 3.724 1.00 86.75 91 SER A C 1
ATOM 736 O O . SER A 1 91 ? -6.676 -5.524 2.869 1.00 86.75 91 SER A O 1
ATOM 738 N N . PHE A 1 92 ? -7.549 -7.027 4.292 1.00 89.75 92 PHE A N 1
ATOM 739 C CA . PHE A 1 92 ? -6.628 -8.104 3.956 1.00 89.75 92 PHE A CA 1
ATOM 740 C C . PHE A 1 92 ? -6.850 -8.606 2.524 1.00 89.75 92 PHE A C 1
ATOM 742 O O . PHE A 1 92 ? -5.898 -8.705 1.755 1.00 89.75 92 PHE A O 1
ATOM 749 N N . ILE A 1 93 ? -8.106 -8.842 2.133 1.00 91.19 93 ILE A N 1
ATOM 750 C CA . ILE A 1 93 ? -8.465 -9.241 0.763 1.00 91.19 93 ILE A CA 1
ATOM 751 C C . ILE A 1 93 ? -8.102 -8.130 -0.231 1.00 91.19 93 ILE A C 1
ATOM 753 O O . ILE A 1 93 ? -7.511 -8.404 -1.273 1.00 91.19 93 ILE A O 1
ATOM 757 N N . GLY A 1 94 ? -8.391 -6.870 0.103 1.00 87.44 94 GLY A N 1
ATOM 758 C CA . GLY A 1 94 ? -8.004 -5.722 -0.717 1.00 87.44 94 GLY A CA 1
ATOM 759 C C . GLY A 1 94 ? -6.487 -5.620 -0.899 1.00 87.44 94 GLY A C 1
ATOM 760 O O . GLY A 1 94 ? -6.013 -5.467 -2.021 1.00 87.44 94 GLY A O 1
ATOM 761 N N . ALA A 1 95 ? -5.716 -5.775 0.181 1.00 87.19 95 ALA A N 1
ATOM 762 C CA . ALA A 1 95 ? -4.257 -5.780 0.124 1.00 87.19 95 ALA A CA 1
ATOM 763 C C . ALA A 1 95 ? -3.716 -6.944 -0.721 1.00 87.19 95 ALA A C 1
ATOM 765 O O . ALA A 1 95 ? -2.804 -6.745 -1.522 1.00 87.19 95 ALA A O 1
ATOM 766 N N . TYR A 1 96 ? -4.307 -8.135 -0.599 1.00 88.06 96 TYR A N 1
ATOM 767 C CA . TYR A 1 96 ? -3.960 -9.292 -1.423 1.00 88.06 96 TYR A CA 1
ATOM 768 C C . TYR A 1 96 ? -4.193 -9.027 -2.918 1.00 88.06 96 TYR A C 1
ATOM 770 O O . TYR A 1 96 ? -3.306 -9.287 -3.728 1.00 88.06 96 TYR A O 1
ATOM 778 N N . LEU A 1 97 ? -5.344 -8.454 -3.286 1.00 87.50 97 LEU A N 1
ATOM 779 C CA . LEU A 1 97 ? -5.661 -8.106 -4.676 1.00 87.50 97 LEU A CA 1
ATOM 780 C C . LEU A 1 97 ? -4.703 -7.052 -5.245 1.00 87.50 97 LEU A C 1
ATOM 782 O O . LEU A 1 97 ? -4.262 -7.178 -6.386 1.00 87.50 97 LEU A O 1
ATOM 786 N N . VA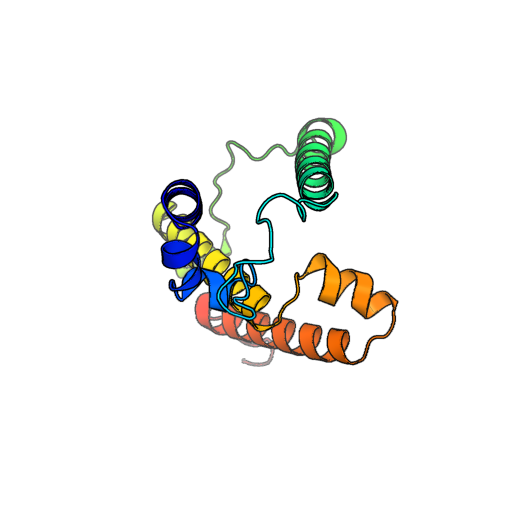L A 1 98 ? -4.336 -6.042 -4.450 1.00 85.00 98 VAL A N 1
ATOM 787 C CA . VAL A 1 98 ? -3.346 -5.027 -4.849 1.00 85.00 98 VAL A CA 1
ATOM 788 C C . VAL A 1 98 ? -1.971 -5.657 -5.053 1.00 85.00 98 VAL A C 1
ATOM 790 O O . VAL A 1 98 ? -1.322 -5.382 -6.060 1.00 85.00 98 VAL A O 1
ATOM 793 N N . LEU A 1 99 ? -1.534 -6.528 -4.138 1.00 83.12 99 LEU A N 1
ATOM 794 C CA . LEU A 1 99 ? -0.258 -7.233 -4.260 1.00 83.12 99 LEU A CA 1
ATOM 795 C C . LEU A 1 99 ? -0.230 -8.123 -5.509 1.00 83.12 99 LEU A C 1
ATOM 797 O O . LEU A 1 99 ? 0.758 -8.140 -6.242 1.00 83.12 99 LEU A O 1
ATOM 801 N N . PHE A 1 100 ? -1.327 -8.832 -5.765 1.00 83.25 100 PHE A N 1
ATOM 802 C CA . PHE A 1 100 ? -1.494 -9.654 -6.955 1.00 83.25 100 PHE A CA 1
ATOM 803 C C . PHE A 1 100 ? -1.420 -8.810 -8.238 1.00 83.25 100 PHE A C 1
ATOM 805 O O . PHE A 1 100 ? -0.650 -9.134 -9.142 1.00 83.25 100 PHE A O 1
ATOM 812 N N . GLY A 1 101 ? -2.135 -7.682 -8.290 1.00 80.75 101 GLY A N 1
ATOM 813 C CA . GLY A 1 101 ? -2.096 -6.747 -9.417 1.00 80.75 101 GLY A CA 1
ATOM 814 C C . GLY A 1 101 ? -0.711 -6.140 -9.659 1.00 80.75 101 GLY A C 1
ATOM 815 O O . GLY A 1 101 ? -0.246 -6.112 -10.797 1.00 80.75 101 GLY A O 1
ATOM 816 N N . ALA A 1 102 ? -0.017 -5.722 -8.597 1.00 77.44 102 ALA A N 1
ATOM 817 C CA . ALA A 1 102 ? 1.345 -5.191 -8.677 1.00 77.44 102 ALA A CA 1
ATOM 818 C C . ALA A 1 102 ? 2.329 -6.220 -9.263 1.00 77.44 102 ALA A C 1
ATOM 820 O O . ALA A 1 102 ? 3.182 -5.883 -10.083 1.00 77.44 102 ALA A O 1
ATOM 821 N N . ARG A 1 103 ? 2.179 -7.500 -8.900 1.00 76.12 103 ARG A N 1
ATOM 822 C CA . ARG A 1 103 ? 3.007 -8.577 -9.460 1.00 76.12 103 ARG A CA 1
ATOM 823 C C . ARG A 1 103 ? 2.699 -8.857 -10.926 1.00 76.12 103 ARG A C 1
ATOM 825 O O . ARG A 1 103 ? 3.640 -9.011 -11.693 1.00 76.12 103 ARG A O 1
ATOM 832 N N . MET A 1 104 ? 1.430 -8.858 -11.336 1.00 74.75 104 MET A N 1
ATOM 833 C CA . MET A 1 104 ? 1.076 -9.007 -12.757 1.00 74.75 104 MET A CA 1
ATOM 834 C C . MET A 1 104 ? 1.614 -7.858 -13.618 1.00 74.75 104 MET A C 1
ATOM 836 O O . MET A 1 104 ? 2.026 -8.083 -14.751 1.00 74.75 104 MET A O 1
ATOM 840 N N . ALA A 1 105 ? 1.649 -6.640 -13.075 1.00 73.12 105 ALA A N 1
ATOM 841 C CA . ALA A 1 105 ? 2.223 -5.475 -13.744 1.00 73.12 105 ALA A CA 1
ATOM 842 C C . ALA A 1 105 ? 3.763 -5.425 -13.696 1.00 73.12 105 ALA A C 1
ATOM 844 O O . ALA A 1 105 ? 4.349 -4.495 -14.245 1.00 73.12 105 ALA A O 1
ATOM 845 N N . ASN A 1 106 ? 4.407 -6.403 -13.044 1.00 68.19 106 ASN A N 1
ATOM 846 C CA . ASN A 1 106 ? 5.850 -6.467 -12.813 1.00 68.19 106 ASN A CA 1
ATOM 847 C C . ASN A 1 106 ? 6.432 -5.160 -12.229 1.00 68.19 106 ASN A C 1
ATOM 849 O O . ASN A 1 106 ? 7.522 -4.732 -12.600 1.00 68.19 106 ASN A O 1
ATOM 853 N N . GLY A 1 107 ? 5.687 -4.505 -11.331 1.00 65.81 107 GLY A N 1
ATOM 854 C CA . GLY A 1 107 ? 6.044 -3.189 -10.811 1.00 65.81 107 GLY A CA 1
ATOM 855 C C . GLY A 1 107 ? 5.307 -2.828 -9.524 1.00 65.81 107 GLY A C 1
ATOM 856 O O . GLY A 1 107 ? 4.160 -3.211 -9.302 1.00 65.81 107 GLY A O 1
ATOM 857 N N . CYS A 1 108 ? 5.965 -2.073 -8.647 1.00 72.50 108 CYS A N 1
ATOM 858 C CA . CYS A 1 108 ? 5.355 -1.536 -7.432 1.00 72.50 108 CYS A CA 1
ATOM 859 C C . CYS A 1 108 ? 4.742 -0.151 -7.685 1.00 72.50 108 CYS A C 1
ATOM 861 O O . CYS A 1 108 ? 5.154 0.579 -8.587 1.00 72.50 108 CYS A O 1
ATOM 863 N N . ALA A 1 109 ? 3.776 0.245 -6.853 1.00 66.75 109 ALA A N 1
ATOM 864 C CA . ALA A 1 109 ? 3.181 1.578 -6.933 1.00 66.75 109 ALA A CA 1
ATOM 865 C C . ALA A 1 109 ? 4.237 2.690 -6.769 1.00 66.75 109 ALA A C 1
ATOM 867 O O . ALA A 1 109 ? 4.200 3.679 -7.491 1.00 66.75 109 ALA A O 1
ATOM 868 N N . SER A 1 110 ? 5.226 2.520 -5.887 1.00 64.62 110 SER A N 1
ATOM 869 C CA . SER A 1 110 ? 6.306 3.498 -5.697 1.00 64.62 110 SER A CA 1
ATOM 870 C C . SER A 1 110 ? 7.187 3.670 -6.943 1.00 64.62 110 SER A C 1
ATOM 872 O O . SER A 1 110 ? 7.524 4.797 -7.290 1.00 64.62 110 SER A O 1
ATOM 874 N N . GLY A 1 111 ? 7.505 2.590 -7.661 1.00 62.69 111 GLY A N 1
ATOM 875 C CA . GLY A 1 111 ? 8.331 2.642 -8.872 1.00 62.69 111 GLY A CA 1
ATOM 876 C C . GLY A 1 111 ? 7.553 3.063 -10.121 1.00 62.69 111 GLY A C 1
ATOM 877 O O . GLY A 1 111 ? 7.920 4.003 -10.819 1.00 62.69 111 GLY A O 1
ATOM 878 N N . HIS A 1 112 ? 6.430 2.405 -10.405 1.00 66.06 112 HIS A N 1
ATOM 879 C CA . HIS A 1 112 ? 5.673 2.691 -11.624 1.00 66.06 112 HIS A CA 1
ATOM 880 C C . HIS A 1 112 ? 4.869 3.988 -11.543 1.00 66.06 112 HIS A C 1
ATOM 882 O O . HIS A 1 112 ? 4.725 4.652 -12.567 1.00 66.06 112 HIS A O 1
ATOM 888 N N . ILE A 1 113 ? 4.352 4.362 -10.365 1.00 62.97 113 ILE A N 1
ATOM 889 C CA . ILE A 1 113 ? 3.522 5.565 -10.216 1.00 62.97 113 ILE A CA 1
ATOM 890 C C . ILE A 1 113 ? 4.357 6.765 -9.765 1.00 62.97 113 ILE A C 1
ATOM 892 O O . ILE A 1 113 ? 4.172 7.841 -10.317 1.00 62.97 113 ILE A O 1
ATOM 896 N N . LEU A 1 114 ? 5.276 6.634 -8.804 1.00 69.56 114 LEU A N 1
ATOM 897 C CA . LEU A 1 114 ? 5.989 7.811 -8.289 1.00 69.56 114 LEU A CA 1
ATOM 898 C C . LEU A 1 114 ? 7.177 8.207 -9.180 1.00 69.56 114 LEU A C 1
ATOM 900 O O . LEU A 1 114 ? 7.191 9.308 -9.723 1.00 69.56 114 LEU A O 1
ATOM 904 N N . SER A 1 115 ? 8.160 7.321 -9.370 1.00 76.81 115 SER A N 1
ATOM 905 C CA . SER A 1 115 ? 9.356 7.648 -10.163 1.00 76.81 115 SER A CA 1
ATOM 906 C C . SER A 1 115 ? 9.098 7.608 -11.671 1.00 76.81 115 SER A C 1
ATOM 908 O O . SER A 1 115 ? 9.603 8.459 -12.400 1.00 76.81 115 SER A O 1
ATOM 910 N N . GLY A 1 116 ? 8.262 6.684 -12.145 1.00 68.75 116 GLY A N 1
ATOM 911 C CA . GLY A 1 116 ? 7.948 6.563 -13.568 1.00 68.75 116 GLY A CA 1
ATOM 912 C C . GLY A 1 116 ? 7.116 7.718 -14.151 1.00 68.75 116 GLY A C 1
ATOM 913 O O . GLY A 1 116 ? 7.370 8.140 -15.280 1.00 68.75 116 GLY A O 1
ATOM 914 N N . ASN A 1 117 ? 6.185 8.309 -13.383 1.00 74.19 117 ASN A N 1
ATOM 915 C CA . ASN A 1 117 ? 5.472 9.518 -13.833 1.00 74.19 117 ASN A CA 1
ATOM 916 C C . ASN A 1 117 ? 6.394 10.747 -13.878 1.00 74.19 117 ASN A C 1
ATOM 918 O O . ASN A 1 117 ? 6.262 11.566 -14.784 1.00 74.19 117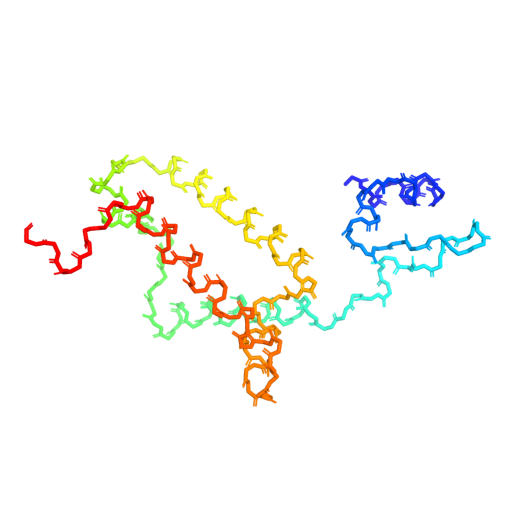 ASN A O 1
ATOM 922 N N . LEU A 1 118 ? 7.361 10.856 -12.957 1.00 77.06 118 LEU A N 1
ATOM 923 C CA . LEU A 1 118 ? 8.361 11.933 -12.981 1.00 77.06 118 LEU A CA 1
ATOM 924 C C . LEU A 1 118 ? 9.282 11.854 -14.208 1.00 77.06 118 LEU A C 1
ATOM 926 O O . LEU A 1 118 ? 9.762 12.881 -14.676 1.00 77.06 118 LEU A O 1
ATOM 930 N N . GLN A 1 119 ? 9.497 10.654 -14.754 1.00 81.81 119 GLN A N 1
ATOM 931 C CA . GLN A 1 119 ? 10.285 10.433 -15.971 1.00 81.81 119 GLN A CA 1
ATOM 932 C C . GLN A 1 119 ? 9.465 10.570 -17.270 1.00 81.81 119 GLN A C 1
ATOM 934 O O . GLN A 1 119 ? 10.006 10.336 -18.347 1.00 81.81 119 GLN A O 1
ATOM 939 N N . MET A 1 120 ? 8.173 10.930 -17.198 1.00 78.25 120 MET A N 1
ATOM 940 C CA . MET A 1 120 ? 7.241 10.921 -18.342 1.00 78.25 120 MET A CA 1
ATOM 941 C C . MET A 1 120 ? 7.225 9.581 -19.104 1.00 78.25 120 MET A C 1
ATOM 943 O O . MET A 1 120 ? 7.035 9.534 -20.321 1.00 78.25 120 MET A O 1
ATOM 947 N N . ALA A 1 121 ? 7.399 8.461 -18.396 1.00 78.00 121 ALA A N 1
ATOM 948 C CA . ALA A 1 121 ? 7.292 7.148 -19.012 1.00 78.00 121 ALA A CA 1
ATOM 949 C C . ALA A 1 121 ? 5.829 6.874 -19.407 1.00 78.00 121 ALA A C 1
ATOM 951 O O . ALA A 1 121 ? 4.928 6.856 -18.567 1.00 78.00 121 ALA A O 1
ATOM 952 N N . VAL A 1 122 ? 5.583 6.617 -20.696 1.00 80.62 122 VAL A N 1
ATOM 953 C CA . VAL A 1 122 ? 4.231 6.340 -21.224 1.00 80.62 122 VAL A CA 1
ATOM 954 C C . VAL A 1 122 ? 3.607 5.116 -20.540 1.00 80.62 122 VAL A C 1
ATOM 956 O O . VAL A 1 122 ? 2.417 5.112 -20.223 1.00 80.62 122 VAL A O 1
ATOM 959 N N . SER A 1 123 ? 4.418 4.099 -20.235 1.00 78.62 123 SER A N 1
ATOM 960 C CA . SER A 1 123 ? 3.988 2.894 -19.515 1.00 78.62 123 SER A CA 1
ATOM 961 C C . SER A 1 123 ? 3.491 3.193 -18.096 1.00 78.62 123 SER A C 1
ATOM 963 O O . SER A 1 123 ? 2.511 2.597 -17.645 1.00 78.62 123 SER A O 1
ATOM 965 N N . SER A 1 124 ? 4.111 4.151 -17.407 1.00 78.38 124 SER A N 1
ATOM 966 C CA . SER A 1 124 ? 3.703 4.600 -16.074 1.00 78.38 124 SER A CA 1
ATOM 967 C C . SER A 1 124 ? 2.376 5.339 -16.084 1.00 78.38 124 SER A C 1
ATOM 969 O O . SER A 1 124 ? 1.555 5.130 -15.190 1.00 78.38 124 SER A O 1
ATOM 971 N N . PHE A 1 125 ? 2.127 6.144 -17.117 1.00 80.06 125 PHE A N 1
ATOM 972 C CA . PHE A 1 125 ? 0.871 6.873 -17.252 1.00 80.06 125 PHE A CA 1
ATOM 973 C C . PHE A 1 125 ? -0.310 5.925 -17.504 1.00 80.06 125 PHE A C 1
ATOM 975 O O . PHE A 1 125 ? -1.357 6.044 -16.867 1.00 80.06 125 PHE A O 1
ATOM 982 N N . VAL A 1 126 ? -0.122 4.925 -18.373 1.00 83.88 126 VAL A N 1
ATOM 983 C CA . VAL A 1 126 ? -1.139 3.893 -18.642 1.00 83.88 126 VAL A CA 1
ATOM 984 C C . VAL A 1 126 ? -1.428 3.072 -17.386 1.00 83.88 126 VAL A C 1
ATOM 986 O O . VAL A 1 126 ? -2.593 2.860 -17.043 1.00 83.88 126 VAL A O 1
ATOM 989 N N . PHE A 1 127 ? -0.386 2.660 -16.658 1.00 82.50 127 PHE A N 1
ATOM 990 C CA . PHE A 1 12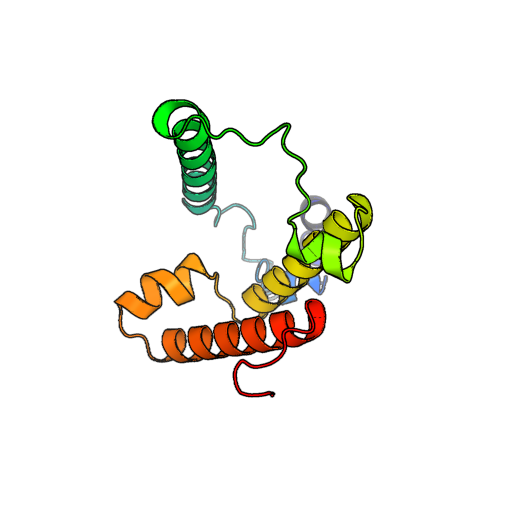7 ? -0.550 1.934 -15.400 1.00 82.50 127 PHE A CA 1
ATOM 991 C C . PHE A 1 127 ? -1.284 2.772 -14.343 1.00 82.50 127 PHE A C 1
ATOM 993 O O . PHE A 1 127 ? -2.221 2.287 -13.708 1.00 82.50 127 PHE A O 1
ATOM 1000 N N . PHE A 1 128 ? -0.916 4.045 -14.191 1.00 83.06 128 PHE A N 1
ATOM 1001 C CA . PHE A 1 128 ? -1.572 4.965 -13.264 1.00 83.06 128 PHE A CA 1
ATOM 1002 C C . PHE A 1 128 ? -3.061 5.146 -13.583 1.00 83.06 128 PHE A C 1
ATOM 1004 O O . PHE A 1 128 ? -3.896 5.029 -12.685 1.00 83.06 128 PHE A O 1
ATOM 1011 N N . MET A 1 129 ? -3.407 5.356 -14.857 1.00 87.00 129 MET A N 1
ATOM 1012 C CA . MET A 1 129 ? -4.800 5.493 -15.292 1.00 87.00 129 MET A CA 1
ATOM 1013 C C . MET A 1 129 ? -5.611 4.221 -15.018 1.00 87.00 129 MET A C 1
ATOM 1015 O O . MET A 1 129 ? -6.728 4.309 -14.509 1.00 87.00 129 MET A O 1
ATOM 1019 N N . ALA A 1 130 ? -5.048 3.038 -15.278 1.00 87.06 130 ALA A N 1
ATOM 1020 C CA . ALA A 1 130 ? -5.714 1.767 -14.993 1.00 87.06 130 ALA A CA 1
ATOM 1021 C C . ALA A 1 130 ? -5.987 1.576 -13.490 1.00 87.06 130 ALA A C 1
ATOM 1023 O O . ALA A 1 130 ? -7.098 1.208 -13.100 1.00 87.06 130 ALA A O 1
ATOM 1024 N N . VAL A 1 131 ? -5.002 1.882 -12.637 1.00 86.00 131 VAL A N 1
ATOM 1025 C CA . VAL A 1 131 ? -5.152 1.808 -11.174 1.00 86.00 131 VAL A CA 1
ATOM 1026 C C . VAL A 1 131 ? -6.195 2.808 -10.678 1.00 86.00 131 VAL A C 1
ATOM 1028 O O . VAL A 1 131 ? -7.032 2.455 -9.849 1.00 86.00 131 VAL A O 1
ATOM 1031 N N . LEU A 1 132 ? -6.192 4.036 -11.202 1.00 87.38 132 LEU A N 1
ATOM 1032 C CA . LEU A 1 132 ? -7.135 5.083 -10.811 1.00 87.38 132 LEU A CA 1
ATOM 1033 C C . LEU A 1 132 ? -8.575 4.715 -11.187 1.00 87.38 132 LEU A C 1
ATOM 1035 O O . LEU A 1 132 ? -9.475 4.814 -10.351 1.00 87.38 132 LEU A O 1
ATOM 1039 N N . VAL A 1 133 ? -8.795 4.226 -12.410 1.00 90.31 133 VAL A N 1
ATOM 1040 C CA . VAL A 1 133 ? -10.112 3.750 -12.859 1.00 90.31 133 VAL A CA 1
ATOM 1041 C C . VAL A 1 133 ? -10.574 2.561 -12.013 1.00 90.31 133 VAL A C 1
ATOM 1043 O O . VAL A 1 133 ? -11.706 2.559 -11.527 1.00 90.31 133 VAL A O 1
ATOM 1046 N N . GLY A 1 134 ? -9.697 1.586 -11.759 1.00 88.81 134 GLY A N 1
ATOM 1047 C CA . GLY A 1 134 ? -10.006 0.437 -10.905 1.00 88.81 134 GLY A CA 1
ATOM 1048 C C . GLY A 1 134 ? -10.360 0.836 -9.469 1.00 88.81 134 GLY A C 1
ATOM 1049 O O . GLY A 1 134 ? -11.329 0.324 -8.901 1.00 88.81 134 GLY A O 1
ATOM 1050 N N . ALA A 1 135 ? -9.630 1.793 -8.892 1.00 86.81 135 ALA A N 1
ATOM 1051 C CA . ALA A 1 135 ? -9.898 2.326 -7.559 1.00 86.81 135 ALA A CA 1
ATOM 1052 C C . ALA A 1 135 ? -11.248 3.053 -7.495 1.00 86.81 135 ALA A C 1
ATOM 1054 O O . ALA A 1 135 ? -12.013 2.832 -6.555 1.00 86.81 135 ALA A O 1
ATOM 1055 N N . MET A 1 136 ? -11.574 3.858 -8.511 1.00 87.88 136 MET A N 1
ATOM 1056 C CA . MET A 1 136 ? -12.872 4.527 -8.628 1.00 87.88 136 MET A CA 1
ATOM 1057 C C . MET A 1 136 ? -14.011 3.510 -8.693 1.00 87.88 136 MET A C 1
ATOM 1059 O O . MET A 1 136 ? -14.926 3.567 -7.874 1.00 87.88 136 MET A O 1
ATOM 1063 N N . ILE A 1 137 ? -13.932 2.535 -9.603 1.00 89.88 137 ILE A N 1
ATOM 1064 C CA . ILE A 1 137 ? -14.947 1.479 -9.751 1.00 89.88 137 ILE A CA 1
ATOM 1065 C C . ILE A 1 137 ? -15.124 0.715 -8.434 1.00 89.88 137 ILE A C 1
ATOM 1067 O O . ILE A 1 137 ? -16.247 0.530 -7.967 1.00 89.88 137 ILE A O 1
ATOM 1071 N N . THR A 1 138 ? -14.022 0.329 -7.790 1.00 88.50 138 THR A N 1
ATOM 1072 C CA . THR A 1 138 ? -14.058 -0.390 -6.510 1.00 88.50 138 THR A CA 1
ATOM 1073 C C . THR A 1 138 ? -14.710 0.453 -5.416 1.00 88.50 138 THR A C 1
ATOM 1075 O O . THR A 1 138 ? -15.534 -0.060 -4.663 1.00 88.50 138 THR A O 1
ATOM 1078 N N . ALA A 1 139 ? -14.408 1.752 -5.338 1.00 85.44 139 ALA A N 1
ATOM 1079 C CA . ALA A 1 139 ? -15.039 2.649 -4.376 1.00 85.44 139 ALA A CA 1
ATOM 1080 C C . ALA A 1 139 ? -16.554 2.763 -4.611 1.00 85.44 139 ALA A C 1
ATOM 1082 O O . ALA A 1 139 ? -17.324 2.686 -3.652 1.00 85.44 139 ALA A O 1
ATOM 1083 N N . TYR A 1 140 ? -16.989 2.881 -5.869 1.00 86.69 140 TYR A N 1
ATOM 1084 C CA . TYR A 1 140 ? -18.409 2.909 -6.227 1.00 86.69 140 TYR A CA 1
ATOM 1085 C C . TYR A 1 140 ? -19.128 1.616 -5.837 1.00 86.69 140 TYR A C 1
ATOM 1087 O O . TYR A 1 140 ? -20.191 1.679 -5.226 1.00 86.69 140 TYR A O 1
ATOM 1095 N N . ILE A 1 141 ? -18.534 0.456 -6.120 1.00 85.69 141 ILE A N 1
ATOM 1096 C CA . ILE A 1 141 ? -19.129 -0.849 -5.804 1.00 85.69 141 ILE A CA 1
ATOM 1097 C C . ILE A 1 141 ? -19.177 -1.080 -4.288 1.00 85.69 141 ILE A C 1
ATOM 1099 O O . ILE A 1 141 ? -20.230 -1.403 -3.742 1.00 85.69 141 ILE A O 1
ATOM 1103 N N . VAL A 1 142 ? -18.053 -0.888 -3.591 1.00 83.94 142 VAL A N 1
ATOM 1104 C CA . VAL A 1 142 ? -17.923 -1.214 -2.161 1.00 83.94 142 VAL A CA 1
ATOM 1105 C C . VAL A 1 142 ? -18.703 -0.235 -1.290 1.00 83.94 142 VAL A C 1
ATOM 1107 O O . VAL A 1 142 ? -19.400 -0.649 -0.365 1.00 83.94 142 VAL A O 1
ATOM 1110 N N . TYR A 1 143 ? -18.617 1.066 -1.573 1.00 80.25 143 TYR A N 1
ATOM 1111 C CA . TYR A 1 143 ? -19.285 2.079 -0.759 1.00 80.25 143 TYR A CA 1
ATOM 1112 C C . TYR A 1 143 ? -20.662 2.473 -1.293 1.00 80.25 143 TYR A C 1
ATOM 1114 O O . TYR A 1 143 ? -21.415 3.116 -0.565 1.00 80.25 143 TYR A O 1
ATOM 1122 N N . GLY A 1 144 ? -21.058 2.045 -2.497 1.00 74.38 144 GLY A N 1
ATOM 1123 C CA . GLY A 1 144 ? -22.320 2.464 -3.119 1.00 74.38 144 GLY A CA 1
ATOM 1124 C C . GLY A 1 144 ? -22.421 3.979 -3.259 1.00 74.38 144 GLY A C 1
ATOM 1125 O O . GLY A 1 144 ? -23.484 4.542 -3.012 1.00 74.38 144 GLY A O 1
ATOM 1126 N N . LEU A 1 145 ? -21.299 4.643 -3.550 1.00 70.38 145 LEU A N 1
ATOM 1127 C CA . LEU A 1 145 ? -21.260 6.094 -3.707 1.00 70.38 145 LEU A CA 1
ATOM 1128 C C . LEU A 1 145 ? -22.215 6.485 -4.842 1.00 70.38 145 LEU A C 1
ATOM 1130 O O . LEU A 1 145 ? -22.129 5.954 -5.944 1.00 70.38 145 LEU A O 1
ATOM 1134 N N . LYS A 1 146 ? -23.153 7.399 -4.586 1.00 68.88 146 LYS A N 1
ATOM 1135 C CA . LYS A 1 146 ? -23.983 7.955 -5.658 1.00 68.88 146 LYS A CA 1
ATOM 1136 C C . LYS A 1 146 ? -23.090 8.917 -6.457 1.00 68.88 146 LYS A C 1
ATOM 1138 O O . LYS A 1 146 ? -22.438 9.757 -5.830 1.00 68.88 146 LYS A O 1
ATOM 1143 N N . PRO A 1 147 ? -22.998 8.813 -7.796 1.00 68.44 147 PRO A N 1
ATOM 1144 C CA . PRO A 1 147 ? -22.277 9.814 -8.573 1.00 68.44 147 PRO A CA 1
ATOM 1145 C C . PRO A 1 147 ? -22.912 11.182 -8.311 1.00 68.44 147 PRO A C 1
ATOM 1147 O O . PRO A 1 147 ? -24.132 11.280 -8.174 1.00 68.44 147 PRO A O 1
ATOM 1150 N N . TRP A 1 148 ? -22.099 12.240 -8.223 1.00 63.19 148 TRP A N 1
ATOM 1151 C CA . TRP A 1 148 ? -22.583 13.582 -7.854 1.00 63.19 148 TRP A CA 1
ATOM 1152 C C . TRP A 1 148 ? -23.673 14.116 -8.809 1.00 63.19 148 TRP A C 1
ATOM 1154 O O . TRP A 1 148 ? -24.399 15.048 -8.474 1.00 63.19 148 TRP A O 1
ATOM 1164 N N . THR A 1 149 ? -23.786 13.516 -9.995 1.00 67.69 149 THR A N 1
ATOM 1165 C CA . THR A 1 149 ? -24.765 13.821 -11.040 1.00 67.69 149 THR A CA 1
ATOM 1166 C C . THR A 1 149 ? -26.143 13.198 -10.812 1.00 67.69 149 THR A C 1
ATOM 1168 O O . THR A 1 149 ? -27.096 13.572 -11.494 1.00 67.69 149 THR A O 1
ATOM 1171 N N . ALA A 1 150 ? -26.291 12.259 -9.877 1.00 5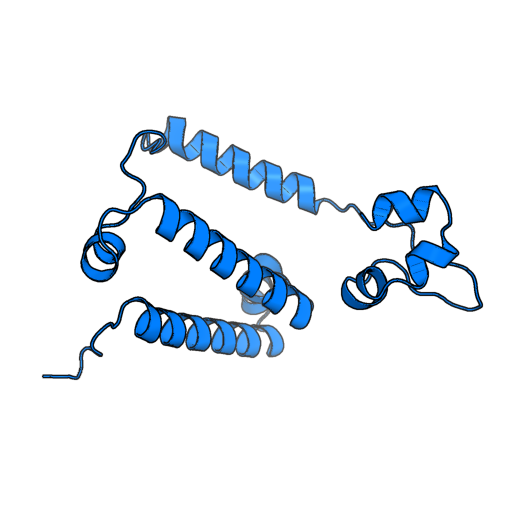9.88 150 ALA A N 1
ATOM 1172 C CA . ALA A 1 150 ? -27.558 11.582 -9.650 1.00 59.88 150 ALA A CA 1
ATOM 1173 C C . ALA A 1 150 ? -28.416 12.347 -8.629 1.00 59.88 150 ALA A C 1
ATOM 1175 O O . ALA A 1 150 ? -28.237 12.193 -7.416 1.00 59.88 150 ALA A O 1
ATOM 1176 N N . LYS A 1 151 ? -29.372 13.142 -9.134 1.00 47.91 151 LYS A N 1
ATOM 1177 C CA . LYS A 1 151 ? -30.509 13.640 -8.340 1.00 47.91 151 LYS A CA 1
ATOM 1178 C C . LYS A 1 151 ? -31.276 12.476 -7.711 1.00 47.91 151 LYS A C 1
ATOM 1180 O O . LYS A 1 151 ? -31.339 11.381 -8.313 1.00 47.91 151 LYS A O 1
#

Sequence (151 aa):
MSQILYFFNPHWAAGLPYFQLFGGLKIVNGVPIDKPFSEIGWEPFSDLGTFLGGLISSVFITRRFMAFKQWTPHIWRSRFGNTPGLRALASFIGAYLVLFGARMANGCASGHILSGNLQMAVSSFVFFMAVLVGAMITAYIVYGLKPWTAK

pLDDT: mean 72.59, std 12.36, range [44.88, 91.19]

Foldseek 3Di:
DLVVVCVVPVLVSQPDVVCVLQVAFDDDPNDTDGDNPVPPDCVVVVVVCVVVVVVCCCVPPVVVPCPPPLPQDPLCCVPPNSDPVVVVVVVVVVVVVQVVVCSVLVHDCCVLAPVVVVVVPPSSVVVVVVVVVVVVVCCCVVSVDDPPPDD

Radius of gyration: 20.71 Å; chains: 1; bounding box: 52×46×42 Å

Secondary structure (DSSP, 8-state):
-HHHHHHH-HHHHHTSHHHHHTTS--EETTEE---TTTT--SHHHHHHHHHHHHHHIIIIIS----TTS--S-HHHHHHH-S-HHHHHHHHHHHHHHHHHHHHHTTS-HIIIIIIHHHTT-HHHHHHHHHHHHHHHHHHHHHH-PPPTT--